Protein AF-A0A3B9QT09-F1 (afdb_monomer_lite)

Foldseek 3Di:
DVVVVVVVVVPDDDPVVVVVPDPDDQDPVDDPVSSVVVVVVVVVVVVPPD

Sequence (50 aa):
DGEDARRRIAAQISRETRLAAADVVLDNSQDVASLVSQVDEFWARLTHRS

Organism: NCBI:txid1727

Radius of gyration: 14.83 Å; chains: 1; bounding box: 38×26×31 Å

InterPro domains:
  IPR001977 Dephospho-CoA kinase [PS51219] (1-50)
  IPR027417 P-loop containing nucleoside triphosphate hydrolase [G3DSA:3.40.50.300] (1-50)
  IPR027417 P-loop containing nucleoside triphosphate hydrolase [SSF52540] (3-45)

Structure (mmCIF, N/CA/C/O backbone):
data_AF-A0A3B9QT09-F1
#
_entry.id   AF-A0A3B9QT09-F1
#
loop_
_atom_site.group_PDB
_atom_site.id
_atom_site.type_symbol
_atom_site.label_atom_id
_atom_site.label_alt_id
_atom_site.label_comp_id
_atom_site.label_asym_id
_atom_site.label_entity_id
_atom_site.label_seq_id
_atom_site.pdbx_PDB_ins_code
_atom_site.Cartn_x
_atom_site.Cartn_y
_atom_site.Cartn_z
_atom_site.occupancy
_atom_site.B_iso_or_equiv
_atom_site.auth_seq_id
_atom_site.auth_comp_id
_atom_site.auth_asym_id
_atom_site.auth_atom_id
_atom_site.pdbx_PDB_model_num
ATOM 1 N N . ASP A 1 1 ? 17.554 5.536 -21.526 1.00 59.91 1 ASP A N 1
ATOM 2 C CA . ASP A 1 1 ? 16.638 4.829 -20.604 1.00 59.91 1 ASP A CA 1
ATOM 3 C C . ASP A 1 1 ? 16.971 4.888 -19.118 1.00 59.91 1 ASP A C 1
ATOM 5 O O . ASP A 1 1 ? 16.150 5.393 -18.367 1.00 59.91 1 ASP A O 1
ATOM 9 N N . GLY A 1 2 ? 18.136 4.426 -18.644 1.00 60.88 2 GLY A N 1
ATOM 10 C CA . GLY A 1 2 ? 18.392 4.325 -17.191 1.00 60.88 2 GLY A CA 1
ATOM 11 C C . GLY A 1 2 ? 18.460 5.649 -16.407 1.00 60.88 2 GLY A C 1
ATOM 12 O O . GLY A 1 2 ? 18.257 5.658 -15.195 1.00 60.88 2 GLY A O 1
ATOM 13 N N . GLU A 1 3 ? 18.745 6.773 -17.067 1.00 62.19 3 GLU A N 1
ATOM 14 C CA . GLU A 1 3 ? 18.850 8.085 -16.408 1.00 62.19 3 GLU A CA 1
ATOM 15 C C . GLU A 1 3 ? 17.477 8.723 -16.124 1.00 62.19 3 GLU A C 1
ATOM 17 O O . GLU A 1 3 ? 17.286 9.351 -15.083 1.00 62.19 3 GLU A O 1
ATOM 22 N N . ASP A 1 4 ? 16.493 8.489 -16.998 1.00 66.19 4 ASP A N 1
ATOM 23 C CA . ASP A 1 4 ? 15.127 9.001 -16.844 1.00 66.19 4 ASP A CA 1
ATOM 24 C C . ASP A 1 4 ? 14.386 8.277 -15.707 1.00 66.19 4 ASP A C 1
ATOM 26 O O . ASP A 1 4 ? 13.737 8.905 -14.870 1.00 66.19 4 ASP A O 1
ATOM 30 N N . ALA A 1 5 ? 14.591 6.959 -15.587 1.00 64.88 5 ALA A N 1
ATOM 31 C CA . ALA A 1 5 ? 14.066 6.157 -14.481 1.00 64.88 5 ALA A CA 1
ATOM 32 C C . ALA A 1 5 ? 14.578 6.648 -13.113 1.00 64.88 5 ALA A C 1
ATOM 34 O O . ALA A 1 5 ? 13.802 6.778 -12.166 1.00 64.88 5 ALA A O 1
ATOM 35 N N . ARG A 1 6 ? 15.869 6.995 -13.013 1.00 61.69 6 ARG A N 1
ATOM 36 C CA . ARG A 1 6 ? 16.462 7.545 -11.781 1.00 61.69 6 ARG A CA 1
ATOM 37 C C . ARG A 1 6 ? 15.926 8.936 -11.452 1.00 61.69 6 ARG A C 1
ATOM 39 O O . ARG A 1 6 ? 15.664 9.207 -10.284 1.00 61.69 6 ARG A O 1
ATOM 46 N N . ARG A 1 7 ? 15.702 9.791 -12.459 1.00 60.75 7 ARG A N 1
ATOM 47 C CA . ARG A 1 7 ? 15.080 11.112 -12.262 1.00 60.75 7 ARG A CA 1
ATOM 48 C C . ARG A 1 7 ? 13.645 11.016 -11.747 1.00 60.75 7 ARG A C 1
ATOM 50 O O . ARG A 1 7 ? 13.282 11.772 -10.853 1.00 60.75 7 ARG A O 1
ATOM 57 N N . ARG A 1 8 ? 12.847 10.068 -12.248 1.00 65.69 8 ARG A N 1
ATOM 58 C CA . ARG A 1 8 ? 11.471 9.843 -11.764 1.00 65.69 8 ARG A CA 1
ATOM 59 C C . ARG A 1 8 ? 11.434 9.355 -10.317 1.00 65.69 8 ARG A C 1
ATOM 61 O O . ARG A 1 8 ? 10.570 9.788 -9.567 1.00 65.69 8 ARG A O 1
ATOM 68 N N . ILE A 1 9 ? 12.382 8.505 -9.918 1.00 62.47 9 ILE A N 1
ATOM 69 C CA . ILE A 1 9 ? 12.530 8.048 -8.526 1.00 62.47 9 ILE A CA 1
ATOM 70 C C . ILE A 1 9 ? 12.996 9.202 -7.622 1.00 62.47 9 ILE A C 1
ATOM 72 O O . ILE A 1 9 ? 12.473 9.366 -6.527 1.00 62.47 9 ILE A O 1
ATOM 76 N N . ALA A 1 10 ? 13.932 10.034 -8.087 1.00 57.69 10 ALA A N 1
ATOM 77 C CA . ALA A 1 10 ? 14.458 11.173 -7.327 1.00 57.69 10 ALA A CA 1
ATOM 78 C C . ALA A 1 10 ? 13.455 12.330 -7.157 1.00 57.69 10 ALA A C 1
ATOM 80 O O . ALA A 1 10 ? 13.571 13.101 -6.210 1.00 57.69 10 ALA A O 1
ATOM 81 N N . ALA A 1 11 ? 12.471 12.453 -8.054 1.00 60.84 11 ALA A N 1
ATOM 82 C CA . ALA A 1 11 ? 11.383 13.426 -7.945 1.00 60.84 11 ALA A CA 1
ATOM 83 C C . ALA A 1 11 ? 10.279 13.003 -6.956 1.00 60.84 11 ALA A C 1
ATOM 85 O O . ALA A 1 11 ? 9.376 13.789 -6.668 1.00 60.84 11 ALA A O 1
ATOM 86 N N . GLN A 1 12 ? 10.314 11.767 -6.447 1.00 72.56 12 GLN A N 1
ATOM 87 C CA . GLN A 1 12 ? 9.355 11.301 -5.452 1.00 72.56 12 GLN A CA 1
ATOM 88 C C . GLN A 1 12 ? 9.720 11.805 -4.055 1.00 72.56 12 GLN A C 1
ATOM 90 O O . GLN A 1 12 ? 10.887 11.892 -3.683 1.00 72.56 12 GLN A O 1
ATOM 95 N N . ILE A 1 13 ? 8.689 12.067 -3.248 1.00 74.69 13 ILE A N 1
ATOM 96 C CA . ILE A 1 13 ? 8.827 12.274 -1.805 1.00 74.69 13 ILE A CA 1
ATOM 97 C C . ILE A 1 13 ? 9.600 11.092 -1.198 1.00 74.69 13 ILE A C 1
ATOM 99 O O . ILE A 1 13 ? 9.303 9.924 -1.487 1.00 74.69 13 ILE A O 1
ATOM 103 N N . SER A 1 14 ? 10.572 11.409 -0.338 1.00 82.56 14 SER A N 1
ATOM 104 C CA . SER A 1 14 ? 11.416 10.435 0.353 1.00 82.56 14 SER A CA 1
ATOM 105 C C . SER A 1 14 ? 10.589 9.319 0.988 1.00 82.56 14 SER A C 1
ATOM 107 O O . SER A 1 14 ? 9.510 9.551 1.538 1.00 82.56 14 SER A O 1
ATOM 109 N N . ARG A 1 15 ? 11.107 8.085 0.944 1.00 84.62 15 ARG A N 1
ATOM 110 C CA . ARG A 1 15 ? 10.442 6.911 1.534 1.00 84.62 15 ARG A CA 1
ATOM 111 C C . ARG A 1 15 ? 10.069 7.147 2.997 1.00 84.62 15 ARG A C 1
ATOM 113 O O . ARG A 1 15 ? 8.951 6.835 3.380 1.00 84.62 15 ARG A O 1
ATOM 120 N N . GLU A 1 16 ? 10.978 7.722 3.777 1.00 85.50 16 GLU A N 1
ATOM 121 C CA . GLU A 1 16 ? 10.762 8.043 5.193 1.00 85.50 16 GLU A CA 1
ATOM 122 C C . GLU A 1 16 ? 9.560 8.972 5.392 1.00 85.50 16 GLU A C 1
ATOM 124 O O . GLU A 1 16 ? 8.690 8.690 6.209 1.00 85.50 16 GLU A O 1
ATOM 129 N N . THR A 1 17 ? 9.448 10.023 4.578 1.00 88.12 17 THR A N 1
ATOM 130 C CA . THR A 1 17 ? 8.306 10.943 4.608 1.00 88.12 17 THR A CA 1
ATOM 131 C C . THR A 1 17 ? 7.003 10.248 4.214 1.00 88.12 17 THR A C 1
ATOM 133 O O . THR A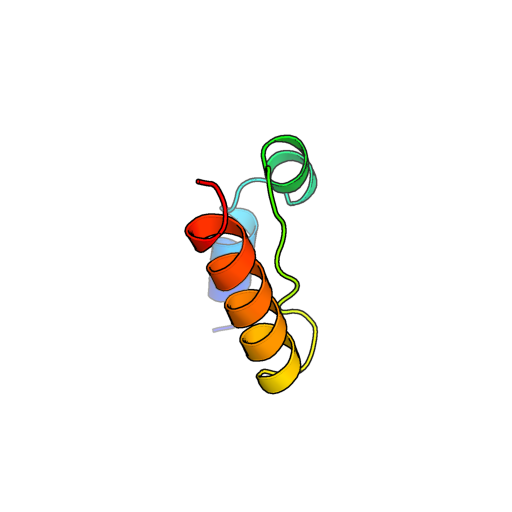 1 17 ? 5.975 10.481 4.843 1.00 88.12 17 THR A O 1
ATOM 136 N N . ARG A 1 18 ? 7.031 9.362 3.209 1.00 88.06 18 ARG A N 1
ATOM 137 C CA . ARG A 1 18 ? 5.846 8.576 2.825 1.00 88.06 18 ARG A CA 1
ATOM 138 C C . ARG A 1 18 ? 5.402 7.621 3.933 1.00 88.06 18 ARG A 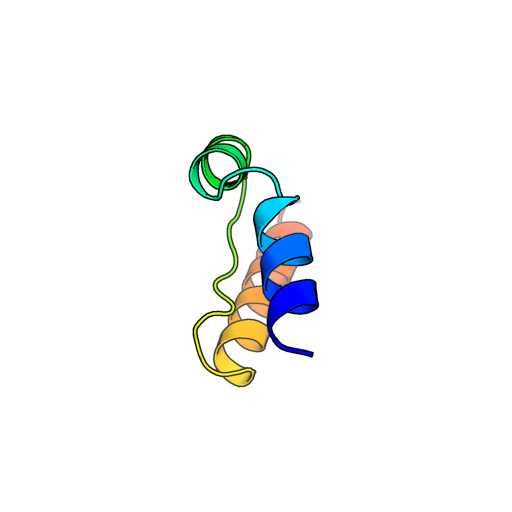C 1
ATOM 140 O O . ARG A 1 18 ? 4.207 7.489 4.147 1.00 88.06 18 ARG A O 1
ATOM 147 N N . LEU A 1 19 ? 6.343 6.982 4.632 1.00 88.00 19 LEU A N 1
ATOM 148 C CA . LEU A 1 19 ? 6.048 6.068 5.740 1.00 88.00 19 LEU A CA 1
ATOM 149 C C . LEU A 1 19 ? 5.484 6.803 6.958 1.00 88.00 19 LEU A C 1
ATOM 151 O O . LEU A 1 19 ? 4.537 6.320 7.563 1.00 88.00 19 LEU A O 1
ATOM 155 N N . ALA A 1 20 ? 6.030 7.974 7.291 1.00 89.69 20 ALA A N 1
ATOM 156 C CA . ALA A 1 20 ? 5.564 8.768 8.426 1.00 89.69 20 ALA A CA 1
ATOM 157 C C . ALA A 1 20 ? 4.104 9.235 8.283 1.00 89.69 20 ALA A C 1
ATOM 159 O O . ALA A 1 20 ? 3.435 9.456 9.287 1.00 89.69 20 ALA A O 1
ATOM 160 N N . ALA A 1 21 ? 3.618 9.391 7.049 1.00 88.69 21 ALA A N 1
ATOM 161 C CA . ALA A 1 21 ? 2.256 9.830 6.754 1.00 88.69 21 ALA A CA 1
ATOM 162 C C . ALA A 1 21 ? 1.276 8.681 6.452 1.00 88.69 21 ALA A C 1
ATOM 164 O O . ALA A 1 21 ? 0.098 8.946 6.232 1.00 88.69 21 ALA A O 1
ATOM 165 N N . ALA A 1 22 ? 1.738 7.430 6.369 1.00 89.44 22 ALA A N 1
ATOM 166 C CA . ALA A 1 22 ? 0.912 6.318 5.911 1.00 89.44 22 ALA A CA 1
ATOM 167 C C . ALA A 1 22 ? 0.184 5.624 7.070 1.00 89.44 22 ALA A C 1
ATOM 169 O O . ALA A 1 22 ? 0.822 5.112 7.986 1.00 89.44 22 ALA A O 1
ATOM 170 N N . ASP A 1 23 ? -1.143 5.513 6.975 1.00 90.50 23 ASP A N 1
ATOM 171 C CA . ASP A 1 23 ? -1.943 4.678 7.885 1.00 90.50 23 ASP A CA 1
ATOM 172 C C . ASP A 1 23 ? -1.701 3.178 7.652 1.00 90.50 23 ASP A C 1
ATOM 174 O O . ASP A 1 23 ? -1.744 2.368 8.578 1.00 90.50 23 ASP A O 1
ATOM 178 N N . VAL A 1 24 ? -1.457 2.801 6.392 1.00 93.12 24 VAL A N 1
ATOM 179 C CA . VAL A 1 24 ? -1.189 1.427 5.955 1.00 93.12 24 VAL A CA 1
ATOM 180 C C . VAL A 1 24 ? -0.127 1.437 4.860 1.00 93.12 24 VAL A C 1
ATOM 182 O O . VAL A 1 24 ? -0.122 2.302 3.984 1.00 93.12 24 VAL A O 1
ATOM 185 N N . VAL A 1 25 ? 0.764 0.445 4.894 1.00 93.75 25 VAL A N 1
ATOM 186 C CA . VAL A 1 25 ? 1.829 0.243 3.906 1.00 93.75 25 VA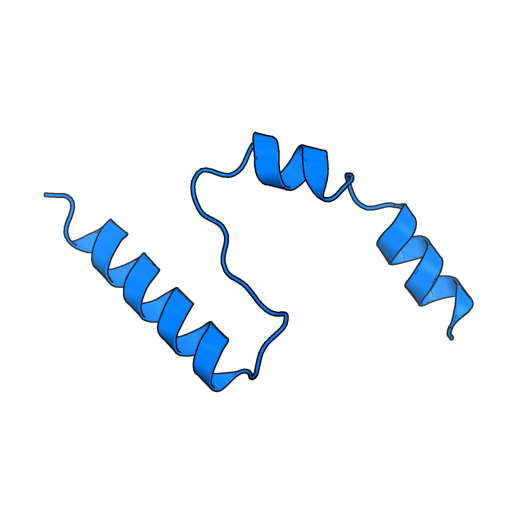L A CA 1
ATOM 187 C C . VAL A 1 25 ? 1.695 -1.161 3.325 1.00 93.75 25 VAL A C 1
ATOM 189 O O . VAL A 1 25 ? 1.694 -2.130 4.078 1.00 93.75 25 VAL A O 1
ATOM 192 N N . LEU A 1 26 ? 1.606 -1.262 1.997 1.00 94.25 26 LEU A N 1
ATOM 193 C CA . LEU A 1 26 ? 1.626 -2.532 1.264 1.00 94.25 26 LEU A CA 1
ATOM 194 C C . LEU A 1 26 ? 3.001 -2.704 0.611 1.00 94.25 26 LEU A C 1
ATOM 196 O O . LEU A 1 26 ? 3.466 -1.805 -0.098 1.00 94.25 26 LEU A O 1
ATOM 200 N N . ASP A 1 27 ? 3.662 -3.834 0.858 1.00 92.06 27 ASP A N 1
ATOM 201 C CA . ASP A 1 27 ? 4.998 -4.094 0.325 1.00 92.06 27 ASP A CA 1
ATOM 202 C C . ASP A 1 27 ? 4.927 -4.724 -1.073 1.00 92.06 27 ASP A C 1
ATOM 204 O O . ASP A 1 27 ? 4.526 -5.875 -1.238 1.00 92.06 27 ASP A O 1
ATOM 208 N N . ASN A 1 28 ? 5.357 -3.958 -2.078 1.00 90.44 28 ASN A N 1
ATOM 209 C CA . ASN A 1 28 ? 5.508 -4.392 -3.474 1.00 90.44 28 ASN A CA 1
ATOM 210 C C . ASN A 1 28 ? 6.965 -4.787 -3.801 1.00 90.44 28 ASN A C 1
ATOM 212 O O . ASN A 1 28 ? 7.393 -4.743 -4.951 1.00 90.44 28 ASN A O 1
ATOM 216 N N . SER A 1 29 ? 7.777 -5.086 -2.786 1.00 92.00 29 SER A N 1
ATOM 217 C CA . SER A 1 29 ? 9.162 -5.532 -2.993 1.00 92.00 29 SER A CA 1
ATOM 218 C C . SER A 1 29 ? 9.260 -7.051 -3.197 1.00 92.00 29 SER A C 1
ATOM 220 O O . SER A 1 29 ? 10.321 -7.551 -3.567 1.00 92.00 29 SER A O 1
ATOM 222 N N . GLN A 1 30 ? 8.172 -7.778 -2.926 1.00 89.44 30 GLN A N 1
ATOM 223 C CA . GLN A 1 30 ? 8.041 -9.226 -3.094 1.00 89.44 30 GLN A CA 1
ATOM 224 C C . GLN A 1 30 ? 7.419 -9.594 -4.455 1.00 89.44 30 GLN A C 1
ATOM 226 O O . GLN A 1 30 ? 7.338 -8.772 -5.364 1.00 89.44 30 GLN A O 1
ATOM 231 N N . ASP A 1 31 ? 6.992 -10.849 -4.601 1.00 94.56 31 ASP A N 1
ATOM 232 C CA . ASP A 1 31 ? 6.245 -11.312 -5.767 1.00 94.56 31 ASP A CA 1
ATOM 233 C C . ASP A 1 31 ? 4.824 -10.717 -5.835 1.00 94.56 31 ASP A C 1
ATOM 235 O O . ASP A 1 31 ? 4.221 -10.341 -4.825 1.00 94.56 31 ASP A O 1
ATOM 239 N N . VAL A 1 32 ? 4.265 -10.685 -7.047 1.00 96.00 32 VAL A N 1
ATOM 240 C CA . VAL A 1 32 ? 2.915 -10.187 -7.333 1.00 96.00 32 VAL A CA 1
ATOM 241 C C . VAL A 1 32 ? 1.850 -10.907 -6.503 1.00 96.00 32 VAL A C 1
ATOM 243 O O . VAL A 1 32 ? 0.946 -10.246 -5.995 1.00 96.00 32 VAL A O 1
ATOM 246 N N . ALA A 1 33 ? 1.947 -12.226 -6.309 1.00 96.56 33 ALA A N 1
ATOM 247 C CA . ALA A 1 33 ? 0.974 -12.979 -5.516 1.00 96.56 33 ALA A CA 1
ATOM 248 C C . ALA A 1 33 ? 0.959 -12.533 -4.043 1.00 96.56 33 ALA A C 1
ATOM 250 O O . ALA A 1 33 ? -0.110 -12.429 -3.429 1.00 96.56 33 ALA A O 1
ATOM 251 N N . SER A 1 34 ? 2.130 -12.198 -3.491 1.00 94.19 34 SER A N 1
ATOM 252 C CA . SER A 1 34 ? 2.248 -11.645 -2.139 1.00 94.19 34 SER A CA 1
ATOM 253 C C . SER A 1 34 ? 1.620 -10.258 -2.038 1.00 94.19 34 SER A C 1
ATOM 255 O O . SER A 1 34 ? 0.980 -9.949 -1.034 1.00 94.19 34 SER A O 1
ATOM 257 N N . LEU A 1 35 ? 1.769 -9.413 -3.064 1.00 96.06 35 LEU A N 1
ATOM 258 C CA . LEU A 1 35 ? 1.118 -8.103 -3.079 1.00 96.06 35 LEU A CA 1
ATOM 259 C C . LEU A 1 35 ? -0.407 -8.229 -3.184 1.00 96.06 35 LEU A C 1
ATOM 261 O O . LEU A 1 35 ? -1.120 -7.550 -2.449 1.00 96.06 35 LEU A O 1
ATOM 265 N N . VAL A 1 36 ? -0.911 -9.103 -4.059 1.00 97.00 36 VAL A N 1
ATOM 266 C CA . VAL A 1 36 ? -2.358 -9.332 -4.221 1.00 97.00 36 VAL A CA 1
ATOM 267 C C . VAL A 1 36 ? -2.981 -9.781 -2.899 1.00 97.00 36 VAL A C 1
ATOM 269 O O . VAL A 1 36 ? -3.971 -9.203 -2.464 1.00 97.00 36 VAL A O 1
ATOM 272 N N . SER A 1 37 ? -2.331 -10.711 -2.195 1.00 96.75 37 SER A N 1
ATOM 273 C CA . SER A 1 37 ? -2.797 -11.182 -0.883 1.00 96.75 37 SER A CA 1
ATOM 274 C C . SER A 1 37 ? -2.871 -10.055 0.160 1.00 96.75 37 SER A C 1
ATOM 276 O O . SER A 1 37 ? -3.827 -9.979 0.928 1.00 96.75 37 SER A O 1
ATOM 278 N N . GLN A 1 38 ? -1.886 -9.147 0.176 1.00 97.12 38 GLN A N 1
ATOM 279 C CA . GLN A 1 38 ? -1.891 -7.978 1.066 1.00 97.12 38 GLN A CA 1
ATOM 280 C C . GLN A 1 38 ? -3.029 -6.999 0.733 1.00 97.12 38 GLN A C 1
ATOM 282 O O . GLN A 1 38 ? -3.637 -6.426 1.639 1.00 97.12 38 GLN A O 1
ATOM 287 N N . VAL A 1 39 ? -3.326 -6.802 -0.557 1.00 96.56 39 VAL A N 1
ATOM 288 C CA . VAL A 1 39 ? -4.445 -5.960 -1.013 1.00 96.56 39 VAL A CA 1
ATOM 289 C C . VAL A 1 39 ? -5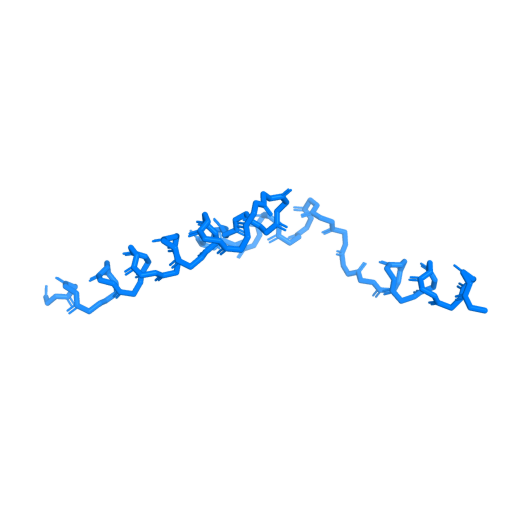.782 -6.553 -0.570 1.00 96.56 39 VAL A C 1
ATOM 291 O O . VAL A 1 39 ? -6.614 -5.818 -0.035 1.00 96.56 39 VAL A O 1
ATOM 294 N N . ASP A 1 40 ? -5.970 -7.863 -0.735 1.00 96.50 40 ASP A N 1
ATOM 295 C CA . ASP A 1 40 ? -7.201 -8.553 -0.339 1.00 96.50 40 ASP A CA 1
ATOM 296 C C . ASP A 1 40 ? -7.443 -8.460 1.177 1.00 96.50 40 ASP A C 1
ATOM 298 O O . ASP A 1 40 ? -8.549 -8.127 1.613 1.00 96.50 40 ASP A O 1
ATOM 302 N N . GLU A 1 41 ? -6.404 -8.674 1.995 1.00 94.50 41 GLU A N 1
ATOM 303 C CA . GLU A 1 41 ? -6.497 -8.517 3.453 1.00 94.50 41 GLU A CA 1
ATOM 304 C C . GLU A 1 41 ? -6.874 -7.081 3.840 1.00 94.50 41 GLU A C 1
AT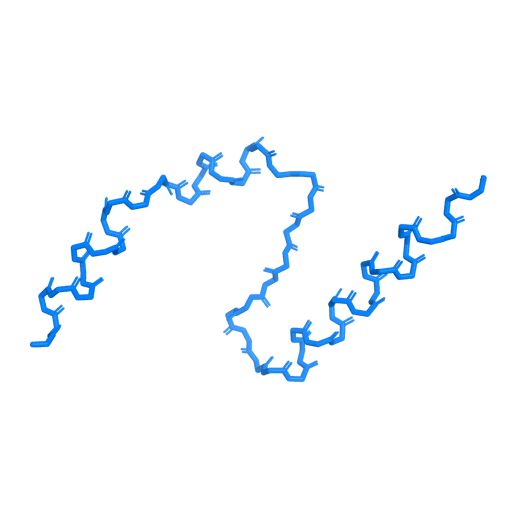OM 306 O O . GLU A 1 41 ? -7.765 -6.853 4.668 1.00 94.50 41 GLU A O 1
ATOM 311 N N . PHE A 1 42 ? -6.212 -6.095 3.231 1.00 95.12 42 PHE A N 1
ATOM 312 C CA . PHE A 1 42 ? -6.495 -4.691 3.496 1.00 95.12 42 PHE A CA 1
ATOM 313 C C . PHE A 1 42 ? -7.941 -4.331 3.139 1.00 95.12 42 PHE A C 1
ATOM 315 O O . PHE A 1 42 ? -8.621 -3.665 3.925 1.00 95.12 42 PHE A O 1
ATOM 322 N N . TRP A 1 43 ? -8.435 -4.812 1.995 1.00 95.38 43 TRP A N 1
ATOM 323 C CA . TRP A 1 43 ? -9.807 -4.568 1.566 1.00 95.38 43 TRP A CA 1
ATOM 324 C C . TRP A 1 43 ? -10.824 -5.153 2.548 1.00 95.38 43 TRP A C 1
ATOM 326 O O . TRP A 1 43 ? -11.721 -4.435 2.992 1.00 95.38 43 TRP A O 1
ATOM 336 N N . ALA A 1 44 ? -10.633 -6.406 2.977 1.00 94.25 44 ALA A N 1
ATOM 337 C CA . ALA A 1 44 ? -11.490 -7.039 3.977 1.00 94.25 44 ALA A CA 1
ATOM 338 C C . ALA A 1 44 ? -11.547 -6.213 5.277 1.00 94.25 44 ALA A C 1
ATOM 340 O O . ALA A 1 44 ? -12.626 -5.949 5.814 1.00 94.25 44 ALA A O 1
ATOM 341 N N . ARG A 1 45 ? -10.399 -5.720 5.761 1.00 91.81 45 ARG A N 1
ATOM 342 C CA . ARG A 1 45 ? -10.326 -4.879 6.970 1.00 91.81 45 ARG A CA 1
ATOM 343 C C . ARG A 1 45 ? -11.108 -3.574 6.833 1.00 91.81 45 ARG A C 1
ATOM 345 O O . ARG A 1 45 ? -11.711 -3.141 7.812 1.00 91.81 45 ARG A O 1
ATOM 352 N N . LEU A 1 46 ? -11.114 -2.943 5.659 1.00 91.12 46 LEU A N 1
ATOM 353 C CA . LEU A 1 46 ? -11.893 -1.724 5.425 1.00 91.12 46 LEU A CA 1
ATOM 354 C C . LEU A 1 46 ? -13.398 -2.000 5.387 1.00 91.12 46 LEU A C 1
ATOM 356 O O . LEU A 1 46 ? -14.169 -1.225 5.949 1.00 91.12 46 LEU A O 1
ATOM 360 N N . THR A 1 47 ? -13.815 -3.102 4.764 1.00 88.12 47 THR A N 1
ATOM 361 C CA . THR A 1 47 ? -15.236 -3.439 4.598 1.00 88.12 47 THR A CA 1
ATOM 362 C C . THR A 1 47 ? -15.879 -4.036 5.850 1.00 88.12 47 THR A C 1
ATOM 364 O O . THR A 1 47 ? -17.096 -3.979 5.991 1.00 88.12 47 THR A O 1
ATOM 367 N N . HIS A 1 48 ? -15.088 -4.589 6.776 1.00 78.38 48 HIS A N 1
ATOM 368 C CA . HIS A 1 48 ? -15.575 -5.155 8.043 1.00 78.38 48 HIS A CA 1
ATOM 369 C C . HIS A 1 48 ? -15.647 -4.148 9.203 1.00 78.38 48 H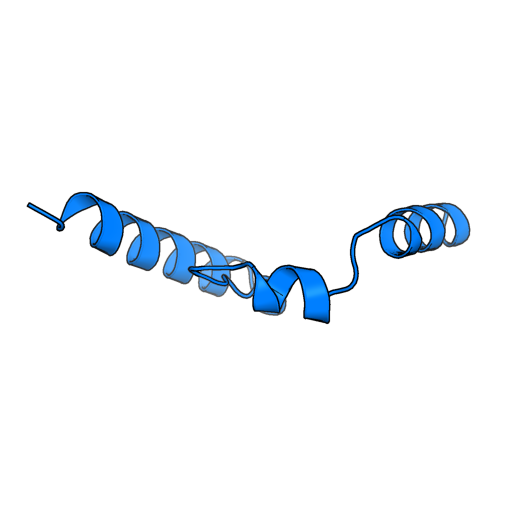IS A C 1
ATOM 371 O O . HIS A 1 48 ? -16.054 -4.514 10.304 1.00 78.38 48 HIS A O 1
ATOM 377 N N . ARG A 1 49 ? -15.295 -2.876 8.978 1.00 66.75 49 ARG A N 1
ATOM 378 C CA . ARG A 1 49 ? -15.512 -1.789 9.945 1.00 66.75 49 ARG A CA 1
ATOM 379 C C . ARG A 1 49 ? -16.971 -1.313 9.883 1.00 66.75 49 ARG A C 1
ATOM 381 O O . ARG A 1 49 ? -17.245 -0.259 9.317 1.00 66.75 49 ARG A O 1
ATOM 388 N N . SER A 1 50 ? -17.894 -2.126 10.407 1.00 51.19 50 SER A N 1
ATOM 389 C CA . SER A 1 50 ? -19.247 -1.682 10.800 1.00 51.19 50 SER A CA 1
ATOM 390 C C . SER A 1 50 ? -19.230 -1.029 12.176 1.00 51.19 50 SER A C 1
ATOM 392 O O . SER A 1 50 ? -18.411 -1.469 13.015 1.00 51.19 50 SER A O 1
#

pLDDT: mean 83.17, std 13.91, range [51.19, 97.12]

Secondary structure (DSSP, 8-state):
-HHHHHHHHHTSPPHHHHHHT-S-----SS-HHHHHHHHHHHHHHHHT--